Protein AF-A0A3C0SL26-F1 (afdb_monomer_lite)

pLDDT: mean 75.55, std 15.87, range [29.67, 94.69]

Sequence (122 aa):
MYFIFFSPRANIILSIDSNIKISVNRNRIIKITDPSGSTLGLENLTSLKGNELNSGLNLLFDSALKEELIPQCDEYSHGTIYIYITKDSKREPLNFDAFKAYAAKFNYDVIVNRNNNILNAD

Radius of gyration: 14.67 Å; chains: 1; bounding box: 34×46×45 Å

Structure (mmCIF, N/CA/C/O backbone):
data_AF-A0A3C0SL26-F1
#
_entry.id   AF-A0A3C0SL26-F1
#
loop_
_atom_site.group_PDB
_atom_site.id
_atom_site.type_symbol
_atom_site.label_atom_id
_atom_site.label_alt_id
_atom_site.label_comp_id
_atom_site.label_asym_id
_atom_site.label_entity_id
_atom_site.label_seq_id
_atom_site.pdbx_PDB_ins_code
_atom_site.Cartn_x
_atom_site.Cartn_y
_atom_site.Cartn_z
_atom_site.occupancy
_atom_site.B_iso_or_equiv
_atom_site.auth_seq_id
_atom_site.auth_comp_id
_atom_site.auth_asym_id
_atom_site.auth_atom_id
_atom_site.pdbx_PDB_model_num
ATOM 1 N N . MET A 1 1 ? -11.182 20.646 26.136 1.00 36.56 1 MET A N 1
ATOM 2 C CA . MET A 1 1 ? -10.478 20.331 24.875 1.00 36.56 1 MET A CA 1
ATOM 3 C C . MET A 1 1 ? -10.614 18.827 24.655 1.00 36.56 1 MET A C 1
ATOM 5 O O . MET A 1 1 ? -9.998 18.066 25.384 1.00 36.56 1 MET A O 1
ATOM 9 N N . TYR A 1 2 ? -11.536 18.387 23.793 1.00 29.67 2 TYR A N 1
ATOM 10 C CA . TYR A 1 2 ? -11.783 16.957 23.561 1.00 29.67 2 TYR A CA 1
ATOM 11 C C . TYR A 1 2 ? -10.773 16.430 22.536 1.00 29.67 2 TYR A C 1
ATOM 13 O O . TYR A 1 2 ? -10.798 16.840 21.377 1.00 29.67 2 TYR A O 1
ATOM 21 N N . PHE A 1 3 ? -9.882 15.532 22.958 1.00 33.69 3 PHE A N 1
ATOM 22 C CA . PHE A 1 3 ? -9.043 14.765 22.041 1.00 33.69 3 PHE A CA 1
ATOM 23 C C . PHE A 1 3 ? -9.936 13.760 21.305 1.00 33.69 3 PHE A C 1
ATOM 25 O O . PHE A 1 3 ? -10.365 12.758 21.874 1.00 33.69 3 PHE A O 1
ATOM 32 N N . ILE A 1 4 ? -10.257 14.040 20.040 1.00 40.16 4 ILE A N 1
ATOM 33 C CA . ILE A 1 4 ? -10.926 13.075 19.163 1.00 40.16 4 ILE A CA 1
ATOM 34 C C . ILE A 1 4 ? -9.884 12.010 18.806 1.00 40.16 4 ILE A C 1
ATOM 36 O O . ILE A 1 4 ? -9.072 12.185 17.899 1.00 40.16 4 ILE A O 1
ATOM 40 N N . PHE A 1 5 ? -9.876 10.909 19.556 1.00 38.84 5 PHE A N 1
ATOM 41 C CA . PHE A 1 5 ? -9.093 9.726 19.218 1.00 38.84 5 PHE A CA 1
ATOM 42 C C . PHE A 1 5 ? -9.667 9.108 17.937 1.00 38.84 5 PHE A C 1
ATOM 44 O O . PHE A 1 5 ? -10.679 8.410 17.961 1.00 38.84 5 PHE A O 1
ATOM 51 N N . PHE A 1 6 ? -9.031 9.360 16.793 1.00 51.06 6 PHE A N 1
ATOM 52 C CA . PHE A 1 6 ? -9.322 8.614 15.571 1.00 51.06 6 PHE A CA 1
ATOM 53 C C . PHE A 1 6 ? -8.735 7.206 15.708 1.00 51.06 6 PHE A C 1
ATOM 55 O O . PHE A 1 6 ? -7.552 6.985 15.456 1.00 51.06 6 PHE A O 1
ATOM 62 N N . SER A 1 7 ? -9.555 6.241 16.126 1.00 53.28 7 SER A N 1
ATOM 63 C CA . SER A 1 7 ? -9.164 4.832 16.106 1.00 53.28 7 SER A CA 1
ATOM 64 C C . SER A 1 7 ? -9.079 4.322 14.656 1.00 53.28 7 SER A C 1
ATOM 66 O O . SER A 1 7 ? -10.005 4.584 13.877 1.00 53.28 7 SER A O 1
ATOM 68 N N . PRO A 1 8 ? -8.030 3.569 14.278 1.00 50.94 8 PRO A N 1
ATOM 69 C CA . PRO A 1 8 ? -7.969 2.912 12.975 1.00 50.94 8 PRO A CA 1
ATOM 70 C C . PRO A 1 8 ? -9.159 1.991 12.737 1.00 50.94 8 PRO A C 1
ATOM 72 O O . PRO A 1 8 ? -9.531 1.223 13.622 1.00 50.94 8 PRO A O 1
ATOM 75 N N . ARG A 1 9 ? -9.725 2.044 11.526 1.00 63.09 9 ARG A N 1
ATOM 76 C CA . ARG A 1 9 ? -10.786 1.122 11.083 1.00 63.09 9 ARG A CA 1
ATOM 77 C C . ARG A 1 9 ? -10.256 -0.089 10.325 1.00 63.09 9 ARG A C 1
ATOM 79 O O . ARG A 1 9 ? -10.978 -1.075 10.224 1.00 63.09 9 ARG A O 1
ATOM 86 N N . ALA A 1 10 ? -9.046 0.025 9.784 1.00 59.81 10 ALA A N 1
ATOM 87 C CA . ALA A 1 10 ? -8.279 -1.044 9.164 1.00 59.81 10 ALA A CA 1
ATOM 88 C C . ALA A 1 10 ? -6.780 -0.749 9.320 1.00 59.81 10 ALA A C 1
ATOM 90 O O . ALA A 1 10 ? -6.381 0.411 9.442 1.00 59.81 10 ALA A O 1
ATOM 91 N N . ASN A 1 11 ? -5.950 -1.788 9.314 1.00 66.38 11 ASN A N 1
ATOM 92 C CA . ASN A 1 11 ? -4.503 -1.660 9.169 1.00 66.38 11 ASN A CA 1
ATOM 93 C C . ASN A 1 11 ? -4.064 -2.450 7.942 1.00 66.38 11 ASN A C 1
ATOM 95 O O . ASN A 1 11 ? -4.390 -3.624 7.806 1.00 66.38 11 ASN A O 1
ATOM 99 N N . ILE A 1 12 ? -3.312 -1.808 7.072 1.00 64.06 12 ILE A N 1
ATOM 100 C CA . ILE A 1 12 ? -2.754 -2.379 5.859 1.00 64.06 12 ILE A CA 1
ATOM 101 C C . ILE A 1 12 ? -1.283 -2.639 6.129 1.00 64.06 12 ILE A C 1
ATOM 103 O O . ILE A 1 12 ? -0.596 -1.727 6.564 1.00 64.06 12 ILE A O 1
ATOM 107 N N . ILE A 1 13 ? -0.798 -3.848 5.891 1.00 64.44 13 ILE A N 1
ATOM 108 C CA . ILE A 1 13 ? 0.635 -4.118 5.825 1.00 64.44 13 ILE A CA 1
ATOM 109 C C . ILE A 1 13 ? 0.998 -4.110 4.348 1.00 64.44 13 ILE A C 1
ATOM 111 O O . ILE A 1 13 ? 0.493 -4.922 3.577 1.00 64.44 13 ILE A O 1
ATOM 115 N N . LEU A 1 14 ? 1.810 -3.142 3.960 1.00 57.28 14 LEU A N 1
ATOM 116 C CA . LEU A 1 14 ? 2.315 -2.976 2.614 1.00 57.28 14 LEU A CA 1
ATOM 117 C C . LEU A 1 14 ? 3.753 -3.483 2.588 1.00 57.28 14 LEU A C 1
ATOM 119 O O . LEU A 1 14 ? 4.558 -3.070 3.419 1.00 57.28 14 LEU A O 1
ATOM 123 N N . SER A 1 15 ? 4.049 -4.377 1.650 1.00 57.81 15 SER A N 1
ATOM 124 C CA . SER A 1 15 ? 5.401 -4.867 1.401 1.00 57.81 15 SER A CA 1
ATOM 125 C C . SER A 1 15 ? 5.906 -4.259 0.095 1.00 57.81 15 SER A C 1
ATOM 127 O O . SER A 1 15 ? 5.495 -4.674 -0.989 1.00 57.81 15 SER A O 1
ATOM 129 N N . ILE A 1 16 ? 6.726 -3.216 0.228 1.00 56.31 16 ILE A N 1
ATOM 130 C CA . ILE A 1 16 ? 7.479 -2.545 -0.841 1.00 56.31 16 ILE A CA 1
ATOM 131 C C . ILE A 1 16 ? 8.873 -2.339 -0.245 1.00 56.31 16 ILE A C 1
ATOM 133 O O . ILE A 1 16 ? 9.054 -1.399 0.522 1.00 56.31 16 ILE A O 1
ATOM 137 N N . ASP A 1 17 ? 9.781 -3.295 -0.466 1.00 45.94 17 ASP A N 1
ATOM 138 C CA . ASP A 1 17 ? 11.150 -3.386 0.101 1.00 45.94 17 ASP A CA 1
ATOM 139 C C . ASP A 1 17 ? 11.267 -3.427 1.649 1.00 45.94 17 ASP A C 1
ATOM 141 O O . ASP A 1 17 ? 12.245 -3.884 2.230 1.00 45.94 17 ASP A O 1
ATOM 145 N N . SER A 1 18 ? 10.213 -3.050 2.368 1.00 55.56 18 SER A N 1
ATOM 146 C CA . SER A 1 18 ? 10.047 -3.215 3.806 1.00 55.56 18 SER A CA 1
ATOM 147 C C . SER A 1 18 ? 8.567 -3.350 4.143 1.00 55.56 18 SER A C 1
ATOM 149 O O . SER A 1 18 ? 7.691 -2.805 3.467 1.00 55.56 18 SER A O 1
ATOM 151 N N . ASN A 1 19 ? 8.267 -4.098 5.203 1.00 70.31 19 ASN A N 1
ATOM 152 C CA . ASN A 1 19 ? 6.896 -4.243 5.676 1.00 70.31 19 ASN A CA 1
ATOM 153 C C . ASN A 1 19 ? 6.518 -2.987 6.463 1.00 70.31 19 ASN A C 1
ATOM 155 O O . ASN A 1 19 ? 6.916 -2.844 7.612 1.00 70.31 19 ASN A O 1
ATOM 159 N N . ILE A 1 20 ? 5.736 -2.086 5.877 1.00 78.00 20 ILE A N 1
ATOM 160 C CA . ILE A 1 20 ? 5.166 -0.944 6.597 1.00 78.00 20 ILE A CA 1
ATOM 161 C C . ILE A 1 20 ? 3.697 -1.199 6.903 1.00 78.00 20 ILE A C 1
ATOM 163 O O . ILE A 1 20 ? 2.978 -1.842 6.145 1.00 78.00 20 ILE A O 1
ATOM 167 N N . LYS A 1 21 ? 3.223 -0.678 8.025 1.00 82.44 21 LYS A N 1
ATOM 168 C CA . LYS A 1 21 ? 1.844 -0.796 8.480 1.00 82.44 21 LYS A CA 1
ATOM 169 C C . LYS A 1 21 ? 1.152 0.559 8.426 1.00 82.44 21 LYS A C 1
ATOM 171 O O . LYS A 1 21 ? 1.477 1.478 9.168 1.00 82.44 21 LYS A O 1
ATOM 176 N N . ILE A 1 22 ? 0.139 0.665 7.581 1.00 83.62 22 ILE A N 1
ATOM 177 C CA . ILE A 1 22 ? -0.657 1.864 7.345 1.00 83.62 22 ILE A CA 1
ATOM 178 C C . ILE A 1 22 ? -2.042 1.676 7.964 1.00 83.62 22 ILE A C 1
ATOM 180 O O . ILE A 1 22 ? -2.856 0.866 7.530 1.00 83.62 22 ILE A O 1
ATOM 184 N N . SER A 1 23 ? -2.344 2.452 8.992 1.00 83.25 23 SER A N 1
ATOM 185 C CA . SER A 1 23 ? -3.670 2.547 9.591 1.00 83.25 23 SER A CA 1
ATOM 186 C C . SER A 1 23 ? -4.570 3.467 8.767 1.00 83.25 23 SER A C 1
ATOM 188 O O . SER A 1 23 ? -4.236 4.634 8.544 1.00 83.25 23 SER A O 1
ATOM 190 N N . VAL A 1 24 ? -5.752 2.978 8.395 1.00 82.81 24 VAL A N 1
ATOM 191 C CA . VAL A 1 24 ? -6.717 3.693 7.550 1.00 82.81 24 VAL A CA 1
ATOM 192 C C . VAL A 1 24 ? -8.055 3.875 8.263 1.00 82.81 24 VAL A C 1
ATOM 194 O O . VAL A 1 24 ? -8.533 3.003 8.996 1.00 82.81 24 VAL A O 1
ATOM 197 N N . ASN A 1 25 ? -8.684 5.026 8.034 1.00 80.06 25 ASN A N 1
ATOM 198 C CA . ASN A 1 25 ? -10.051 5.327 8.442 1.00 80.06 25 ASN A CA 1
ATOM 199 C C . ASN A 1 25 ? -10.748 6.125 7.331 1.00 80.06 25 ASN A C 1
ATOM 201 O O . ASN A 1 25 ? -10.228 7.159 6.924 1.00 80.06 25 ASN A O 1
ATOM 205 N N . ARG A 1 26 ? -11.909 5.654 6.846 1.00 80.12 26 ARG A N 1
ATOM 206 C CA . ARG A 1 26 ? -12.670 6.284 5.742 1.00 80.12 26 ARG A CA 1
ATOM 207 C C . ARG A 1 26 ? -11.794 6.569 4.510 1.00 80.12 26 ARG A C 1
ATOM 209 O O . ARG A 1 26 ? -11.706 7.707 4.066 1.00 80.12 26 ARG A O 1
ATOM 216 N N . ASN A 1 27 ? -11.058 5.557 4.038 1.00 80.12 27 ASN A N 1
ATOM 217 C CA . ASN A 1 27 ? -10.100 5.673 2.926 1.00 80.12 27 ASN A CA 1
ATOM 218 C C . ASN A 1 27 ? -9.034 6.774 3.087 1.00 80.12 27 ASN A C 1
ATOM 220 O O . ASN A 1 27 ? -8.448 7.205 2.102 1.00 80.12 27 ASN A O 1
ATOM 224 N N . ARG A 1 28 ? -8.738 7.210 4.316 1.00 84.88 28 ARG A N 1
ATOM 225 C CA . ARG A 1 28 ? -7.640 8.137 4.615 1.00 84.88 28 ARG A CA 1
ATOM 226 C C . ARG A 1 28 ? -6.614 7.515 5.538 1.00 84.88 28 ARG A C 1
ATOM 228 O O . ARG A 1 28 ? -6.965 6.805 6.484 1.00 84.88 28 ARG A O 1
ATOM 235 N N . ILE A 1 29 ? -5.352 7.825 5.281 1.00 85.94 29 ILE A N 1
ATOM 236 C CA . ILE A 1 29 ? -4.228 7.393 6.104 1.00 85.94 29 ILE A CA 1
ATOM 237 C C . ILE A 1 29 ? -4.234 8.204 7.397 1.00 85.94 29 ILE A C 1
ATOM 239 O O . ILE A 1 29 ? -4.161 9.431 7.375 1.00 85.94 29 ILE A O 1
ATOM 243 N N . ILE A 1 30 ? -4.310 7.526 8.541 1.00 86.12 30 ILE A N 1
ATOM 244 C CA . ILE A 1 30 ? -4.313 8.189 9.854 1.00 86.12 30 ILE A CA 1
ATOM 245 C C . ILE A 1 30 ? -3.043 7.930 10.662 1.00 86.12 30 ILE A C 1
ATOM 247 O O . ILE A 1 30 ? -2.736 8.702 11.574 1.00 86.12 30 ILE A O 1
ATOM 251 N N . LYS A 1 31 ? -2.313 6.855 10.354 1.00 84.12 31 LYS A N 1
ATOM 252 C CA . LYS A 1 31 ? -1.061 6.493 11.021 1.00 84.12 31 LYS A CA 1
ATOM 253 C C . LYS A 1 31 ? -0.248 5.560 10.125 1.00 84.12 31 LYS A C 1
ATOM 255 O O . LYS A 1 31 ? -0.828 4.737 9.424 1.00 84.12 31 LYS A O 1
ATOM 260 N N . ILE A 1 32 ? 1.072 5.684 10.184 1.00 82.25 32 ILE A N 1
ATOM 261 C CA . ILE A 1 32 ? 2.028 4.773 9.556 1.00 82.25 32 ILE A CA 1
ATOM 262 C C . ILE A 1 32 ? 2.985 4.313 10.654 1.00 82.25 32 ILE A C 1
ATOM 264 O O . ILE A 1 32 ? 3.406 5.123 11.479 1.00 82.25 32 ILE A O 1
ATOM 268 N N . THR A 1 33 ? 3.247 3.016 10.715 1.00 81.38 33 THR A N 1
ATOM 269 C CA . THR A 1 33 ? 4.196 2.378 11.630 1.00 81.38 33 THR A CA 1
ATOM 270 C C . THR A 1 33 ? 4.939 1.274 10.897 1.00 81.38 33 THR A C 1
ATOM 272 O O . THR A 1 33 ? 4.555 0.889 9.798 1.00 81.38 33 THR A O 1
ATOM 275 N N . ASP A 1 34 ? 5.952 0.700 11.522 1.00 79.31 34 ASP A N 1
ATOM 276 C CA . ASP A 1 34 ? 6.460 -0.616 11.147 1.00 79.31 34 ASP A CA 1
ATOM 277 C C . ASP A 1 34 ? 5.428 -1.716 11.546 1.00 79.31 34 ASP A C 1
ATOM 279 O O . ASP A 1 34 ? 4.354 -1.413 12.104 1.00 79.31 34 ASP A O 1
ATOM 283 N N . PRO A 1 35 ? 5.703 -3.011 11.305 1.00 72.38 35 PRO A N 1
ATOM 284 C CA . PRO A 1 35 ? 4.802 -4.095 11.690 1.00 72.38 35 PRO A CA 1
ATOM 285 C C . PRO A 1 35 ? 4.679 -4.242 13.214 1.00 72.38 35 PRO A C 1
ATOM 287 O O . PRO A 1 35 ? 3.624 -4.671 13.694 1.00 72.38 35 PRO A O 1
ATOM 290 N N . SER A 1 36 ? 5.719 -3.851 13.965 1.00 75.38 36 SER A N 1
ATOM 291 C CA . SER A 1 36 ? 5.771 -3.895 15.434 1.00 75.38 36 SER A CA 1
ATOM 292 C C . SER A 1 36 ? 4.924 -2.797 16.100 1.00 75.38 36 SER A C 1
ATOM 294 O O . SER A 1 36 ? 4.499 -2.941 17.245 1.00 75.38 36 SER A O 1
ATOM 296 N N . GLY A 1 37 ? 4.580 -1.739 15.359 1.00 72.88 37 GLY A N 1
ATOM 297 C CA . GLY A 1 37 ? 3.827 -0.579 15.830 1.00 72.88 37 GLY A CA 1
ATOM 298 C C . GLY A 1 37 ? 4.684 0.649 16.166 1.00 72.88 37 GLY A C 1
ATOM 299 O O . GLY A 1 37 ? 4.123 1.640 16.646 1.00 72.88 37 GLY A O 1
ATOM 300 N N . SER A 1 38 ? 5.990 0.604 15.899 1.00 74.31 38 SER A N 1
ATOM 301 C CA . SER A 1 38 ? 6.945 1.701 16.062 1.00 74.31 38 SER A CA 1
ATOM 302 C C . SER A 1 38 ? 6.888 2.699 14.901 1.00 74.31 38 SER A C 1
ATOM 304 O O . SER A 1 38 ? 6.510 2.364 13.781 1.00 74.31 38 SER A O 1
ATOM 306 N N . THR A 1 39 ? 7.263 3.948 15.170 1.00 71.81 39 THR A N 1
ATOM 307 C CA . THR A 1 39 ? 7.407 5.015 14.161 1.00 71.81 39 THR A CA 1
ATOM 308 C C . THR A 1 39 ? 8.864 5.404 13.907 1.00 71.81 39 THR A C 1
ATOM 310 O O . THR A 1 39 ? 9.104 6.284 13.087 1.00 71.81 39 THR A O 1
ATOM 313 N N . LEU A 1 40 ? 9.811 4.794 14.629 1.00 67.75 40 LEU A N 1
ATOM 314 C CA . LEU A 1 40 ? 11.247 5.057 14.495 1.00 67.75 40 LEU A CA 1
ATOM 315 C C . LEU A 1 40 ? 11.715 4.736 13.069 1.00 67.75 40 LEU A C 1
ATOM 317 O O . LEU A 1 40 ? 11.484 3.625 12.595 1.00 67.75 40 LEU A O 1
ATOM 321 N N . GLY A 1 41 ? 12.361 5.696 12.406 1.00 64.69 41 GLY A N 1
ATOM 322 C CA . GLY A 1 41 ? 12.859 5.553 11.032 1.00 64.69 41 GLY A CA 1
ATOM 323 C C . GLY A 1 41 ? 11.801 5.768 9.944 1.00 64.69 41 GLY A C 1
ATOM 324 O O . GLY A 1 41 ? 12.091 5.590 8.765 1.00 64.69 41 GLY A O 1
ATOM 325 N N . LEU A 1 42 ? 10.571 6.140 10.318 1.00 69.94 42 LEU A N 1
ATOM 326 C CA . LEU A 1 42 ? 9.469 6.436 9.393 1.00 69.94 42 LEU A CA 1
ATOM 327 C C . LEU A 1 42 ? 9.044 7.909 9.470 1.00 69.94 42 LEU A C 1
ATOM 329 O O . LEU A 1 42 ? 7.945 8.272 9.043 1.00 69.94 42 LEU A O 1
ATOM 333 N N . GLU A 1 43 ? 9.894 8.776 10.023 1.00 72.31 43 GLU A N 1
ATOM 334 C CA . GLU A 1 43 ? 9.606 10.197 10.224 1.00 72.31 43 GLU A CA 1
ATOM 335 C C . GLU A 1 43 ? 9.321 10.900 8.888 1.00 72.31 43 GLU A C 1
ATOM 337 O O . GLU A 1 43 ? 8.409 11.726 8.803 1.00 72.31 43 GLU A O 1
ATOM 342 N N . ASN A 1 44 ? 10.008 10.487 7.821 1.00 69.44 44 ASN A N 1
ATOM 343 C CA . ASN A 1 44 ? 9.820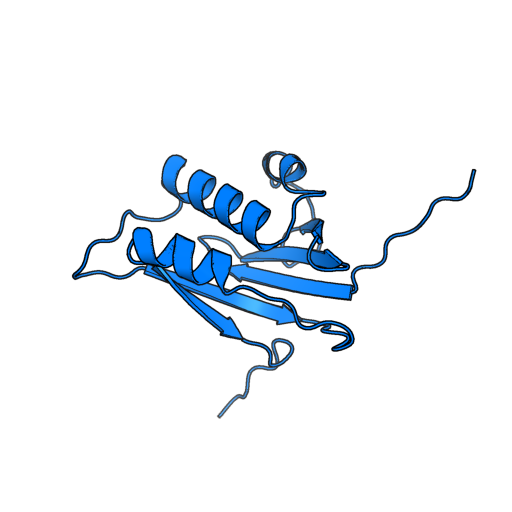 10.998 6.460 1.00 69.44 44 ASN A CA 1
ATOM 344 C C . ASN A 1 44 ? 8.429 10.671 5.884 1.00 69.44 44 ASN A C 1
ATOM 346 O O . ASN A 1 44 ? 7.928 11.386 5.016 1.00 69.44 44 ASN A O 1
ATOM 350 N N . LEU A 1 45 ? 7.761 9.638 6.410 1.00 73.88 45 LEU A N 1
ATOM 351 C CA . LEU A 1 45 ? 6.435 9.195 5.970 1.00 73.88 45 LEU A CA 1
ATOM 352 C C . LEU A 1 45 ? 5.291 9.909 6.702 1.00 73.88 45 LEU A C 1
ATOM 354 O O . LEU A 1 45 ? 4.118 9.685 6.402 1.00 73.88 45 LEU A O 1
ATOM 358 N N . THR A 1 46 ? 5.595 10.794 7.657 1.00 70.75 46 THR A N 1
ATOM 359 C CA . THR A 1 46 ? 4.570 11.571 8.376 1.00 70.75 46 THR A CA 1
ATOM 360 C C . THR A 1 46 ? 3.744 12.466 7.449 1.00 70.75 46 THR A C 1
ATOM 362 O O . THR A 1 46 ? 2.561 12.683 7.719 1.00 70.75 46 THR A O 1
ATOM 365 N N . SER A 1 47 ? 4.323 12.908 6.329 1.00 77.06 47 SER A N 1
ATOM 366 C CA . SER A 1 47 ? 3.668 13.688 5.267 1.00 77.06 47 SER A CA 1
ATOM 367 C C . SER A 1 47 ? 2.521 12.941 4.570 1.00 77.06 47 SER A C 1
ATOM 369 O O . SER A 1 47 ? 1.630 13.567 3.999 1.00 77.06 47 SER A O 1
ATOM 371 N N . LEU A 1 48 ? 2.495 11.607 4.654 1.00 81.50 48 LEU A N 1
ATOM 372 C CA . LEU A 1 48 ? 1.439 10.773 4.079 1.00 81.50 48 LEU A CA 1
ATOM 373 C C . LEU A 1 48 ? 0.169 10.749 4.942 1.00 81.50 48 LEU A C 1
ATOM 375 O O . LEU A 1 48 ? -0.898 10.338 4.480 1.00 81.50 48 LEU A O 1
ATOM 379 N N . LYS A 1 49 ? 0.256 11.181 6.206 1.00 82.94 49 LYS A N 1
ATOM 380 C CA . LYS A 1 49 ? -0.890 1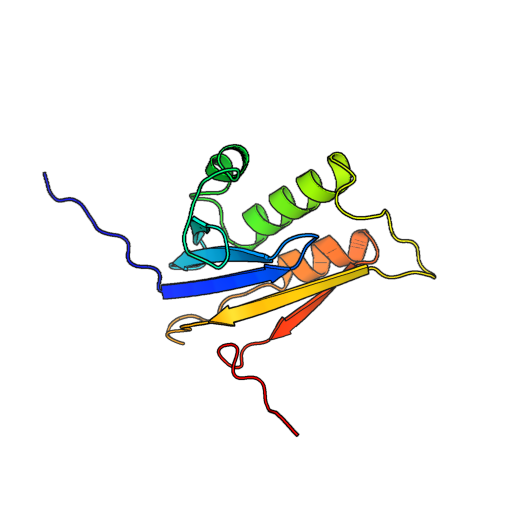1.235 7.115 1.00 82.94 49 LYS A CA 1
ATOM 381 C C . LYS A 1 49 ? -1.879 12.309 6.661 1.00 82.94 49 LYS A C 1
ATOM 383 O O . LYS A 1 49 ? -1.523 13.463 6.466 1.00 82.94 49 LYS A O 1
ATOM 388 N N . GLY A 1 50 ? -3.153 11.940 6.583 1.00 82.12 50 GLY A N 1
ATOM 389 C CA . GLY A 1 50 ? -4.242 12.811 6.137 1.00 82.12 50 GLY A CA 1
ATOM 390 C C . GLY A 1 50 ? -4.579 12.666 4.654 1.00 82.12 50 GLY A C 1
ATOM 391 O O . GLY A 1 50 ? -5.701 13.005 4.274 1.00 82.12 50 GLY A O 1
ATOM 392 N N . ASN A 1 51 ? -3.677 12.090 3.852 1.00 87.50 51 ASN A N 1
ATOM 393 C CA . ASN A 1 51 ? -3.938 11.800 2.446 1.00 87.50 51 ASN A CA 1
ATOM 394 C C . ASN A 1 51 ? -4.982 10.691 2.285 1.00 87.50 51 ASN A C 1
ATOM 396 O O . ASN A 1 51 ? -5.144 9.807 3.137 1.00 87.50 51 ASN A O 1
ATOM 400 N N . GLU A 1 52 ? -5.684 10.731 1.154 1.00 91.06 52 GLU A N 1
ATOM 401 C CA . GLU A 1 52 ? -6.485 9.601 0.693 1.00 91.06 52 GLU A CA 1
ATOM 402 C C . GLU A 1 52 ? -5.587 8.399 0.403 1.00 91.06 52 GLU A C 1
ATOM 404 O O . GLU A 1 52 ? -4.451 8.556 -0.035 1.00 91.06 52 GLU A O 1
ATOM 409 N N . LEU A 1 53 ? -6.105 7.196 0.639 1.00 89.25 53 LEU A N 1
ATOM 410 C CA . LEU A 1 53 ? -5.349 5.951 0.607 1.00 89.25 53 LEU A CA 1
ATOM 411 C C . LEU A 1 53 ? -4.584 5.772 -0.706 1.00 89.25 53 LEU A C 1
ATOM 413 O O . LEU A 1 53 ? -3.376 5.586 -0.673 1.00 89.25 53 LEU A O 1
ATOM 417 N N . ASN A 1 54 ? -5.264 5.878 -1.850 1.00 91.56 54 ASN A N 1
ATOM 418 C CA . ASN A 1 54 ? -4.615 5.712 -3.153 1.00 91.56 54 ASN A CA 1
ATOM 419 C C . ASN A 1 54 ? -3.552 6.789 -3.408 1.00 91.56 54 ASN A C 1
ATOM 421 O O . ASN A 1 54 ? -2.460 6.465 -3.853 1.00 91.56 54 ASN A O 1
ATOM 425 N N . SER A 1 55 ? -3.834 8.050 -3.065 1.00 90.31 55 SER A N 1
ATOM 426 C CA . SER A 1 55 ? -2.869 9.147 -3.225 1.00 90.31 55 SER A CA 1
ATOM 427 C C . SER A 1 55 ? -1.628 8.947 -2.348 1.00 90.31 55 SER A C 1
ATOM 429 O O . SER A 1 55 ? -0.500 9.064 -2.818 1.00 90.31 55 SER A O 1
ATOM 431 N N . GLY A 1 56 ? -1.820 8.558 -1.086 1.00 89.25 56 GLY A N 1
ATOM 432 C CA . GLY A 1 56 ? -0.716 8.262 -0.180 1.00 89.25 56 GLY A CA 1
ATOM 433 C C . GLY A 1 56 ? 0.109 7.046 -0.610 1.00 89.25 56 GLY A C 1
ATOM 434 O O . GLY A 1 56 ? 1.326 7.068 -0.457 1.00 89.25 56 GLY A O 1
ATOM 435 N N . LEU A 1 57 ? -0.524 6.014 -1.179 1.00 90.75 57 LEU A N 1
ATOM 436 C CA . LEU A 1 57 ? 0.182 4.858 -1.737 1.00 90.75 57 LEU A CA 1
ATOM 437 C C . LEU A 1 57 ? 0.974 5.219 -3.000 1.00 90.75 57 LEU A C 1
ATOM 439 O O . LEU A 1 57 ? 2.110 4.773 -3.123 1.00 90.75 57 LEU A O 1
ATOM 443 N N . ASN A 1 58 ? 0.429 6.061 -3.888 1.00 92.19 58 ASN A N 1
ATOM 444 C CA . ASN A 1 58 ? 1.166 6.578 -5.047 1.00 92.19 58 ASN A CA 1
ATOM 445 C C . ASN A 1 58 ? 2.423 7.340 -4.598 1.00 92.19 58 ASN A C 1
ATOM 447 O O . ASN A 1 58 ? 3.512 7.040 -5.066 1.00 92.19 58 ASN A O 1
ATOM 451 N N . LEU A 1 59 ? 2.287 8.269 -3.641 1.00 89.88 59 LEU A N 1
ATOM 452 C CA . LEU A 1 59 ? 3.417 9.049 -3.119 1.00 89.88 59 LEU A CA 1
ATOM 453 C C . LEU A 1 59 ? 4.493 8.166 -2.482 1.00 89.88 59 LEU A C 1
ATOM 455 O O . LEU A 1 59 ? 5.683 8.407 -2.667 1.00 89.88 59 LEU A O 1
ATOM 459 N N . LEU A 1 60 ? 4.078 7.150 -1.724 1.00 87.69 60 LEU A N 1
ATOM 460 C CA . LEU A 1 60 ? 5.007 6.201 -1.126 1.00 87.69 60 LEU A CA 1
ATOM 461 C C . LEU A 1 60 ? 5.754 5.403 -2.205 1.00 87.69 60 LEU A C 1
ATOM 463 O O . LEU A 1 60 ? 6.968 5.247 -2.117 1.00 87.69 60 LEU A O 1
ATOM 467 N N . PHE A 1 61 ? 5.037 4.929 -3.222 1.00 88.94 61 PHE A N 1
ATOM 468 C CA . PHE A 1 61 ? 5.620 4.203 -4.344 1.00 88.94 61 PHE A CA 1
ATOM 469 C C . PHE A 1 61 ? 6.614 5.069 -5.134 1.00 88.94 61 PHE A C 1
ATOM 471 O O . PHE A 1 61 ? 7.728 4.626 -5.396 1.00 88.94 61 PHE A O 1
ATOM 478 N N . ASP A 1 62 ? 6.262 6.323 -5.427 1.00 89.56 62 ASP A N 1
ATOM 479 C CA . ASP A 1 62 ? 7.152 7.274 -6.102 1.00 89.56 62 ASP A CA 1
ATOM 480 C C . ASP A 1 62 ? 8.420 7.546 -5.283 1.00 89.56 62 ASP A C 1
ATOM 482 O O . ASP A 1 62 ? 9.514 7.620 -5.840 1.00 89.56 62 ASP A O 1
ATOM 486 N N . SER A 1 63 ? 8.287 7.679 -3.956 1.00 85.31 63 SER A N 1
ATOM 487 C CA . SER A 1 63 ? 9.439 7.852 -3.063 1.00 85.31 63 SER A CA 1
ATOM 488 C C . SER A 1 63 ? 10.343 6.622 -3.090 1.00 85.31 63 SER A C 1
ATOM 490 O O . SER A 1 63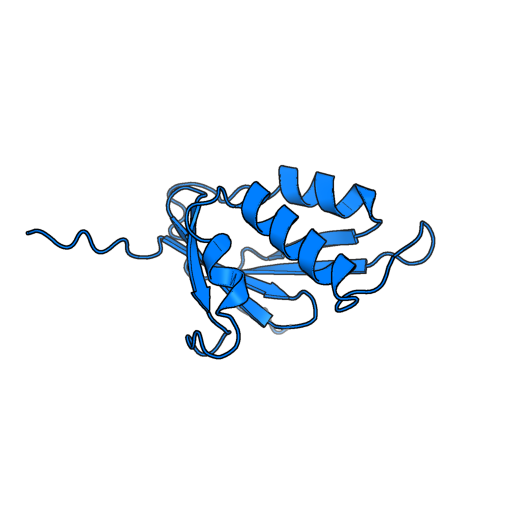 ? 11.552 6.774 -3.218 1.00 85.31 63 SER A O 1
ATOM 492 N N . ALA A 1 64 ? 9.767 5.416 -3.040 1.00 84.25 64 ALA A N 1
ATOM 493 C CA . ALA A 1 64 ? 10.521 4.166 -3.086 1.00 84.25 64 ALA A CA 1
ATOM 494 C C . ALA A 1 64 ? 11.261 3.977 -4.420 1.00 84.25 64 ALA A C 1
ATOM 496 O O . ALA A 1 64 ? 12.415 3.559 -4.417 1.00 84.25 64 ALA A O 1
ATOM 497 N N . LEU A 1 65 ? 10.638 4.332 -5.551 1.00 84.75 65 LEU A N 1
ATOM 498 C CA . LEU A 1 65 ? 11.310 4.338 -6.855 1.00 84.75 65 LEU A CA 1
ATOM 499 C C . LEU A 1 65 ? 12.442 5.367 -6.909 1.00 84.75 65 LEU A C 1
ATOM 501 O O . LEU A 1 65 ? 13.523 5.074 -7.408 1.00 84.75 65 LEU A O 1
ATOM 505 N N . LYS A 1 66 ? 12.194 6.587 -6.418 1.00 86.44 66 LYS A N 1
ATOM 506 C CA . LYS A 1 66 ? 13.163 7.689 -6.462 1.00 86.44 66 LYS A CA 1
ATOM 507 C C . LYS A 1 66 ? 14.381 7.437 -5.575 1.00 86.44 66 LYS A C 1
ATOM 509 O O . LYS A 1 66 ? 15.476 7.865 -5.919 1.00 86.44 66 LYS A O 1
ATOM 514 N N . GLU A 1 67 ? 14.175 6.800 -4.430 1.00 81.88 67 GLU A N 1
ATOM 515 C CA . GLU A 1 67 ? 15.235 6.408 -3.497 1.00 81.88 67 GLU A CA 1
ATOM 516 C C . GLU A 1 67 ? 15.897 5.076 -3.884 1.00 81.88 67 GLU A C 1
ATOM 518 O O . GLU A 1 67 ? 16.755 4.599 -3.150 1.00 81.88 67 GLU A O 1
ATOM 523 N N . GLU A 1 68 ? 15.513 4.488 -5.025 1.00 80.75 68 GLU A N 1
ATOM 524 C CA . GLU A 1 68 ? 16.028 3.208 -5.534 1.00 80.75 68 GLU A CA 1
ATOM 525 C C . GLU A 1 68 ? 15.837 2.036 -4.550 1.00 80.75 68 GLU A C 1
ATOM 527 O O . GLU A 1 68 ? 16.534 1.026 -4.624 1.00 80.75 68 GLU A O 1
ATOM 532 N N . LEU A 1 69 ? 14.856 2.145 -3.645 1.00 79.00 69 LEU A N 1
ATOM 533 C CA . LEU A 1 69 ? 14.462 1.076 -2.719 1.00 79.00 69 LEU A CA 1
ATOM 534 C C . LEU A 1 69 ? 13.739 -0.057 -3.449 1.00 79.00 69 LEU A C 1
ATOM 536 O O . LEU A 1 69 ? 13.760 -1.204 -3.021 1.00 79.00 69 LEU A O 1
ATOM 540 N N . ILE A 1 70 ? 13.092 0.259 -4.572 1.00 81.94 70 ILE A N 1
ATOM 541 C CA . ILE A 1 70 ? 12.540 -0.741 -5.482 1.00 81.94 70 ILE A CA 1
ATOM 542 C C . ILE A 1 70 ? 13.094 -0.549 -6.893 1.00 81.94 70 ILE A C 1
ATOM 544 O O . ILE A 1 70 ? 13.325 0.589 -7.313 1.00 81.94 70 ILE A O 1
ATOM 548 N N . PRO A 1 71 ? 13.308 -1.642 -7.646 1.00 81.44 71 PRO A N 1
ATOM 549 C CA . PRO A 1 71 ? 13.884 -1.558 -8.979 1.00 81.44 71 PRO A CA 1
ATOM 550 C C . PRO A 1 71 ? 12.915 -0.915 -9.977 1.00 81.44 71 PRO A C 1
ATOM 552 O O . PRO A 1 71 ? 11.693 -0.994 -9.843 1.00 81.44 7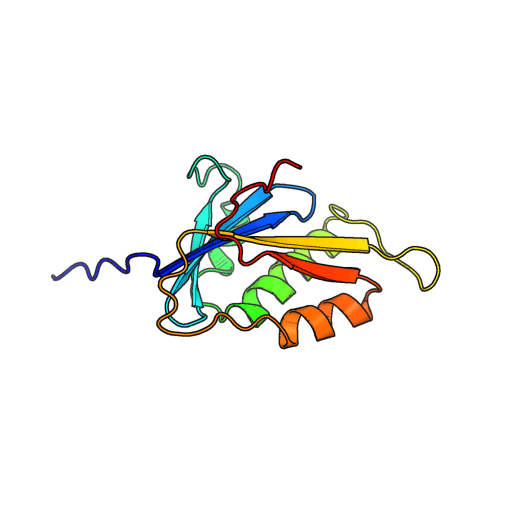1 PRO A O 1
ATOM 555 N N . GLN A 1 72 ? 13.457 -0.327 -11.039 1.00 86.06 72 GLN A N 1
ATOM 556 C CA . GLN A 1 72 ? 12.651 -0.033 -12.220 1.00 86.06 72 GLN A CA 1
ATOM 557 C C . GLN A 1 72 ? 12.336 -1.342 -12.951 1.00 86.06 72 GLN A C 1
ATOM 559 O O . GLN A 1 72 ? 13.223 -2.168 -13.161 1.00 86.06 72 GLN A O 1
ATOM 564 N N . CYS A 1 73 ? 11.071 -1.523 -13.319 1.00 87.12 73 CYS A N 1
ATOM 565 C CA . CYS A 1 73 ? 10.573 -2.717 -13.994 1.00 87.12 73 CYS A CA 1
ATOM 566 C C . CYS A 1 73 ? 10.248 -2.414 -15.459 1.00 87.12 73 CYS A C 1
ATOM 568 O O . CYS A 1 73 ? 9.834 -1.305 -15.806 1.00 87.12 73 CYS A O 1
ATOM 570 N N . ASP A 1 74 ? 10.394 -3.418 -16.316 1.00 85.06 74 ASP A N 1
ATOM 571 C CA . ASP A 1 74 ? 10.063 -3.349 -17.739 1.00 85.06 74 ASP A CA 1
ATOM 572 C C . ASP A 1 74 ? 8.953 -4.352 -18.100 1.00 85.06 74 ASP A C 1
ATOM 574 O O . ASP A 1 74 ? 8.435 -5.066 -17.240 1.00 85.06 74 ASP A O 1
ATOM 578 N N . GLU A 1 75 ? 8.574 -4.392 -19.379 1.00 79.31 75 GLU A N 1
ATOM 579 C CA . GLU A 1 75 ? 7.517 -5.274 -19.901 1.00 79.31 75 GLU A CA 1
ATOM 580 C C . GLU A 1 75 ? 7.854 -6.777 -19.786 1.00 79.31 75 GLU A C 1
ATOM 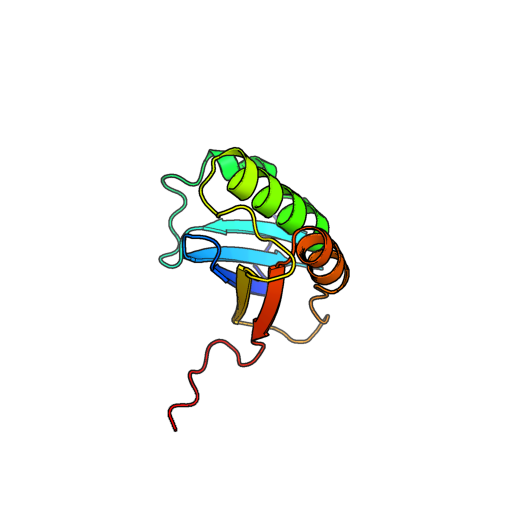582 O O . GLU A 1 75 ? 6.982 -7.621 -19.986 1.00 79.31 75 GLU A O 1
ATOM 587 N N . TYR A 1 76 ? 9.105 -7.132 -19.474 1.00 80.62 76 TYR A N 1
ATOM 588 C CA . TYR A 1 76 ? 9.576 -8.514 -19.343 1.00 80.62 76 TYR A CA 1
ATOM 589 C C . TYR A 1 76 ? 9.828 -8.919 -17.885 1.00 80.62 76 TYR A C 1
ATOM 591 O O . TYR A 1 76 ? 9.856 -10.112 -17.577 1.00 80.62 76 TYR A O 1
ATOM 599 N N . SER A 1 77 ? 9.998 -7.949 -16.986 1.00 81.81 77 SER A N 1
ATOM 600 C CA . SER A 1 77 ? 10.296 -8.155 -15.572 1.00 81.81 77 SER A CA 1
ATOM 601 C C . SER A 1 77 ? 9.397 -7.292 -14.693 1.00 81.81 77 SER A C 1
ATOM 603 O O . SER A 1 77 ? 9.790 -6.216 -14.233 1.00 81.81 77 SER A O 1
ATOM 605 N N . HIS A 1 78 ? 8.200 -7.804 -14.413 1.00 85.69 78 HIS A N 1
ATOM 606 C CA . HIS A 1 78 ? 7.233 -7.138 -13.550 1.00 85.69 78 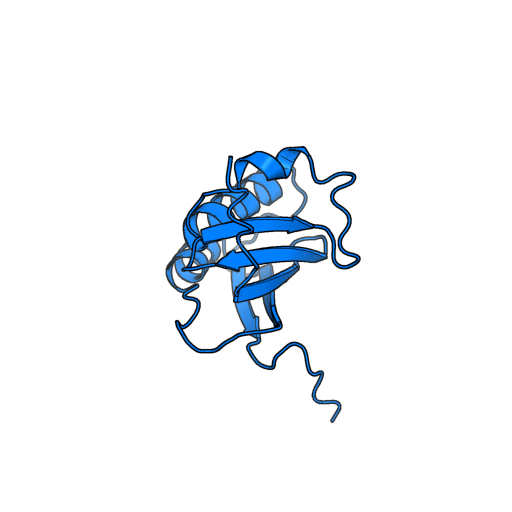HIS A CA 1
ATOM 607 C C . HIS A 1 78 ? 7.640 -7.184 -12.076 1.00 85.69 78 HIS A C 1
ATOM 609 O O . HIS A 1 78 ? 8.062 -8.216 -11.550 1.00 85.69 78 HIS A O 1
ATOM 615 N N . GLY A 1 79 ? 7.444 -6.064 -11.390 1.00 86.38 79 GLY A N 1
ATOM 616 C CA . GLY A 1 79 ? 7.523 -5.993 -9.939 1.00 86.38 79 GLY A CA 1
ATOM 617 C C . GLY A 1 79 ? 6.204 -6.420 -9.298 1.00 86.38 79 GLY A C 1
ATOM 618 O O . GLY A 1 79 ? 5.152 -6.430 -9.936 1.00 86.38 79 GLY A O 1
ATOM 619 N N . THR A 1 80 ? 6.220 -6.769 -8.013 1.00 88.31 80 THR A N 1
ATOM 620 C CA . THR A 1 80 ? 4.990 -7.124 -7.290 1.00 88.31 80 THR A CA 1
ATOM 621 C C . THR A 1 80 ? 4.917 -6.422 -5.944 1.00 88.31 80 THR A C 1
ATOM 623 O O . THR A 1 80 ? 5.862 -6.452 -5.161 1.00 88.31 80 THR A O 1
ATOM 626 N N . ILE A 1 81 ? 3.764 -5.821 -5.662 1.00 86.81 81 ILE A N 1
ATOM 627 C CA . ILE A 1 81 ? 3.444 -5.137 -4.411 1.00 86.81 81 ILE A CA 1
ATOM 628 C C . ILE A 1 81 ? 2.371 -5.933 -3.683 1.00 86.81 81 ILE A C 1
ATOM 630 O O . ILE A 1 81 ? 1.266 -6.122 -4.197 1.00 86.81 81 ILE A O 1
ATOM 634 N N . TYR A 1 82 ? 2.664 -6.342 -2.451 1.00 85.38 82 TYR A N 1
ATOM 635 C CA . TYR A 1 82 ? 1.707 -7.064 -1.619 1.00 85.38 82 TYR A CA 1
ATOM 636 C C . TYR A 1 82 ? 1.059 -6.138 -0.590 1.00 85.38 82 TYR A C 1
ATOM 638 O O . TYR A 1 82 ? 1.735 -5.454 0.180 1.00 85.38 82 TYR A O 1
ATOM 646 N N . ILE A 1 83 ? -0.272 -6.153 -0.557 1.00 86.00 83 ILE A N 1
ATOM 647 C CA . ILE A 1 83 ? -1.108 -5.404 0.381 1.00 86.00 83 ILE A CA 1
ATOM 648 C C . ILE A 1 83 ? -1.896 -6.401 1.226 1.00 86.00 83 ILE A C 1
ATOM 650 O O . ILE A 1 83 ? -2.850 -7.008 0.745 1.00 86.00 83 ILE A O 1
ATOM 654 N N . TYR A 1 84 ? -1.554 -6.531 2.504 1.00 83.06 84 TYR A N 1
ATOM 655 C CA . TYR A 1 84 ? -2.283 -7.368 3.456 1.00 83.06 84 TYR A CA 1
ATOM 656 C C . TYR A 1 84 ? -3.201 -6.506 4.313 1.00 83.06 84 TYR A C 1
ATOM 658 O O . TYR A 1 84 ? -2.751 -5.651 5.074 1.00 83.06 84 TYR A O 1
ATOM 666 N N . ILE A 1 85 ? -4.507 -6.729 4.223 1.00 80.25 85 ILE A N 1
ATOM 667 C CA . ILE A 1 85 ? -5.484 -6.010 5.039 1.00 80.25 85 ILE A CA 1
ATOM 668 C C . ILE A 1 85 ? -5.706 -6.785 6.335 1.00 80.25 85 ILE A C 1
ATOM 670 O O . ILE A 1 85 ? -6.062 -7.959 6.312 1.00 80.25 85 ILE A O 1
ATOM 674 N N . THR A 1 86 ? -5.541 -6.110 7.469 1.00 77.56 86 THR A N 1
ATOM 675 C CA . THR A 1 86 ? -5.788 -6.634 8.817 1.00 77.56 86 THR A CA 1
ATOM 676 C C . THR A 1 86 ? -6.782 -5.753 9.568 1.00 77.56 86 THR A C 1
ATOM 678 O O . THR A 1 86 ? -6.796 -4.526 9.433 1.00 77.56 86 THR A O 1
ATOM 681 N N . LYS A 1 87 ? -7.600 -6.380 10.416 1.00 68.19 87 LYS A N 1
ATOM 682 C CA . LYS A 1 87 ? -8.653 -5.738 11.213 1.00 68.19 87 LYS A CA 1
ATOM 683 C C . LYS A 1 87 ? -9.622 -4.918 10.350 1.00 68.19 87 LYS A C 1
ATOM 685 O O . LYS A 1 87 ? -9.943 -3.790 10.709 1.00 68.19 87 LYS A O 1
ATOM 690 N N . ASP A 1 88 ? -10.072 -5.471 9.223 1.00 67.81 88 ASP A N 1
ATOM 691 C CA . ASP A 1 88 ? -11.088 -4.831 8.379 1.00 67.81 88 ASP A CA 1
ATOM 692 C C . ASP A 1 88 ? -12.469 -4.903 9.050 1.00 67.81 88 ASP A C 1
ATOM 694 O O . ASP A 1 88 ? -13.057 -5.976 9.196 1.00 67.81 88 ASP A O 1
ATOM 698 N N . SER A 1 89 ? -12.996 -3.749 9.464 1.00 64.62 89 SER A N 1
ATOM 699 C CA . SER A 1 89 ? -14.345 -3.647 10.041 1.00 64.62 89 SER A CA 1
ATOM 700 C C . SER A 1 89 ? -15.483 -3.839 9.023 1.00 64.62 89 SER A C 1
ATOM 702 O O . SER A 1 89 ? -16.647 -3.808 9.425 1.00 64.62 89 SER A O 1
ATOM 704 N N . LYS A 1 90 ? -15.177 -4.019 7.726 1.00 66.81 90 LYS A N 1
ATOM 705 C CA . LYS A 1 90 ? -16.093 -4.272 6.591 1.00 66.81 90 LYS A CA 1
ATOM 706 C C . LYS A 1 90 ? -17.211 -3.242 6.373 1.00 66.81 90 LYS A C 1
ATOM 708 O O . LYS A 1 90 ? -18.021 -3.406 5.467 1.00 66.81 90 LYS A O 1
ATOM 713 N N . ARG A 1 91 ? -17.273 -2.173 7.175 1.00 60.34 91 ARG A N 1
ATOM 714 C CA . ARG A 1 91 ? -18.305 -1.123 7.079 1.00 60.34 91 ARG A CA 1
ATOM 715 C C . ARG A 1 91 ? -18.174 -0.259 5.827 1.00 60.34 91 ARG A C 1
ATOM 717 O O . ARG A 1 91 ? -19.161 0.319 5.396 1.00 60.34 91 ARG A O 1
ATOM 724 N N . GLU A 1 92 ? -16.970 -0.154 5.277 1.00 62.81 92 GLU A N 1
ATOM 725 C CA . GLU A 1 92 ? -16.685 0.561 4.036 1.00 62.81 92 GLU A CA 1
ATOM 726 C C . GLU A 1 92 ? -15.515 -0.159 3.355 1.00 62.81 92 GLU A C 1
ATOM 728 O O . GLU A 1 92 ? -14.456 -0.291 3.978 1.00 62.81 92 GLU A O 1
ATOM 733 N N . PRO A 1 93 ? -15.690 -0.695 2.136 1.00 72.69 93 PRO A N 1
ATOM 734 C CA . PRO A 1 93 ? -14.635 -1.452 1.487 1.00 72.69 93 PRO A CA 1
ATOM 735 C C . PRO A 1 93 ? -13.473 -0.523 1.137 1.00 72.69 93 PRO A C 1
ATOM 737 O O . PRO A 1 93 ? -13.647 0.487 0.457 1.00 72.69 93 PRO A O 1
ATOM 740 N N . LEU A 1 94 ? -12.267 -0.893 1.572 1.00 82.00 94 LEU A N 1
ATOM 741 C CA . LEU A 1 94 ? -11.048 -0.241 1.102 1.00 82.00 94 LEU A CA 1
ATOM 742 C C . LEU A 1 94 ? -10.941 -0.413 -0.418 1.00 82.00 94 LEU A C 1
ATOM 744 O O . LEU A 1 94 ? -11.112 -1.527 -0.925 1.00 82.00 94 LEU A O 1
ATOM 748 N N . ASN A 1 95 ? -10.666 0.677 -1.129 1.00 84.88 95 ASN A N 1
ATOM 749 C CA . ASN A 1 95 ? -10.496 0.687 -2.579 1.00 84.88 95 ASN A CA 1
ATOM 750 C C . ASN A 1 95 ? -9.026 0.972 -2.923 1.00 84.88 95 ASN A C 1
ATOM 752 O O . ASN A 1 95 ? -8.471 1.970 -2.461 1.00 84.88 95 ASN A O 1
ATOM 756 N N . PHE A 1 96 ? -8.430 0.103 -3.742 1.00 87.94 96 PHE A N 1
ATOM 757 C CA . PHE A 1 96 ? -7.044 0.201 -4.209 1.00 87.94 96 PHE A CA 1
ATOM 758 C C . PHE A 1 96 ? -6.935 0.358 -5.729 1.00 87.94 96 PHE A C 1
ATOM 760 O O . PHE A 1 96 ? -5.829 0.389 -6.249 1.00 87.94 96 PHE A O 1
ATOM 767 N N . ASP A 1 97 ? -8.048 0.414 -6.459 1.00 91.44 97 ASP A N 1
ATOM 768 C CA . ASP A 1 97 ? -8.073 0.296 -7.920 1.00 91.44 97 ASP A CA 1
ATOM 769 C C . ASP A 1 97 ? -7.275 1.414 -8.597 1.00 91.44 97 ASP A C 1
ATOM 771 O O . ASP A 1 97 ? -6.550 1.166 -9.558 1.00 91.44 97 ASP A O 1
ATOM 775 N N . ALA A 1 98 ? -7.330 2.630 -8.044 1.00 92.94 98 ALA A N 1
ATOM 776 C CA . ALA A 1 98 ? -6.535 3.749 -8.536 1.00 92.94 98 ALA A CA 1
ATOM 777 C C . ALA A 1 98 ? -5.028 3.529 -8.318 1.00 92.94 98 ALA A C 1
ATOM 779 O O . ALA A 1 98 ? -4.246 3.805 -9.225 1.00 92.94 98 ALA A O 1
ATOM 780 N N . PHE A 1 99 ? -4.618 2.987 -7.166 1.00 93.25 99 PHE A N 1
ATOM 781 C CA . PHE A 1 99 ? -3.221 2.619 -6.922 1.00 93.25 99 PHE A CA 1
ATOM 782 C C . PHE A 1 99 ? -2.770 1.460 -7.823 1.00 93.25 99 PHE A C 1
ATOM 784 O O . PHE A 1 99 ? -1.687 1.526 -8.395 1.00 93.25 99 PHE A O 1
ATOM 791 N N . LYS A 1 100 ? -3.613 0.438 -8.033 1.00 93.88 100 LYS A N 1
ATOM 792 C CA . LYS A 1 100 ? -3.322 -0.664 -8.969 1.00 93.88 100 LYS A CA 1
ATOM 793 C C . LYS A 1 100 ? -3.060 -0.141 -10.380 1.00 93.88 100 LYS A C 1
ATOM 795 O O . LYS A 1 100 ? -2.058 -0.487 -10.991 1.00 93.88 100 LYS A O 1
ATOM 800 N N . ALA A 1 101 ? -3.946 0.724 -10.876 1.00 94.69 101 ALA A N 1
ATOM 801 C CA . ALA A 1 101 ? -3.803 1.335 -12.193 1.00 94.69 101 ALA A CA 1
ATOM 802 C C . ALA A 1 101 ? -2.587 2.270 -12.280 1.00 94.69 101 ALA A C 1
ATOM 804 O O . ALA A 1 101 ? -2.031 2.447 -13.361 1.00 94.69 101 ALA A O 1
ATOM 805 N N . TYR A 1 102 ? -2.182 2.885 -11.166 1.00 94.19 102 TYR A N 1
ATOM 806 C CA . TYR A 1 102 ? -0.983 3.713 -11.099 1.00 94.19 102 TYR A CA 1
ATOM 807 C C . TYR A 1 102 ? 0.293 2.868 -11.180 1.00 94.19 102 TYR A C 1
ATOM 809 O O . TYR A 1 102 ? 1.097 3.091 -12.080 1.00 94.19 102 TYR A O 1
ATOM 817 N N . ALA A 1 103 ? 0.438 1.865 -10.312 1.00 92.12 103 ALA A N 1
ATOM 818 C CA . ALA A 1 103 ? 1.587 0.960 -10.270 1.00 92.12 103 ALA A CA 1
ATOM 819 C C . ALA A 1 103 ? 1.777 0.178 -11.584 1.00 92.12 103 ALA A C 1
ATOM 821 O O . ALA A 1 103 ? 2.904 0.009 -12.045 1.00 92.12 103 ALA A O 1
ATOM 822 N N . ALA A 1 104 ? 0.682 -0.197 -12.255 1.00 93.25 104 ALA A N 1
ATOM 823 C CA . ALA A 1 104 ? 0.736 -0.871 -13.551 1.00 93.25 104 ALA A CA 1
ATOM 824 C C . ALA A 1 104 ? 1.448 -0.044 -14.641 1.00 93.25 104 ALA A C 1
ATOM 826 O O . ALA A 1 104 ? 2.056 -0.618 -15.537 1.00 93.25 104 ALA A O 1
ATOM 827 N N . LYS A 1 105 ? 1.446 1.298 -14.555 1.00 94.06 105 LYS A N 1
ATOM 828 C CA . LYS A 1 105 ? 2.198 2.166 -15.489 1.00 94.06 105 LYS A CA 1
ATOM 829 C C . LYS A 1 105 ? 3.715 2.008 -15.371 1.00 94.06 105 LYS A C 1
ATOM 831 O O . LYS A 1 105 ? 4.435 2.442 -16.261 1.00 94.06 105 LYS A O 1
ATOM 836 N N . PHE A 1 106 ? 4.174 1.424 -14.269 1.00 92.44 106 PHE A N 1
ATOM 837 C CA . PHE A 1 106 ? 5.574 1.154 -13.965 1.00 92.44 106 PHE A CA 1
ATOM 838 C C . PHE A 1 106 ? 5.878 -0.351 -13.999 1.00 92.44 106 PHE A C 1
ATOM 840 O O . PHE A 1 106 ? 6.903 -0.767 -13.470 1.00 92.44 106 PHE A O 1
ATOM 847 N N . ASN A 1 107 ? 4.990 -1.166 -14.585 1.00 92.06 107 ASN A N 1
ATOM 848 C CA . ASN A 1 107 ? 5.102 -2.627 -14.644 1.00 92.06 107 ASN A CA 1
ATOM 849 C C . ASN A 1 107 ? 5.124 -3.294 -13.256 1.00 92.06 107 ASN A C 1
ATOM 851 O O . ASN A 1 107 ? 5.825 -4.278 -13.034 1.00 92.06 107 ASN A O 1
ATOM 855 N N . TYR A 1 108 ? 4.355 -2.748 -12.307 1.00 91.50 108 TYR A N 1
ATOM 856 C CA . TYR A 1 108 ? 4.141 -3.353 -10.994 1.00 91.50 108 TYR A CA 1
ATOM 857 C C . TYR A 1 108 ? 2.725 -3.908 -10.848 1.00 91.50 108 TYR A C 1
ATOM 859 O O . TYR A 1 108 ? 1.735 -3.184 -10.985 1.00 91.50 108 TYR A O 1
ATOM 867 N N . ASP A 1 109 ? 2.642 -5.176 -10.456 1.00 90.06 109 ASP A N 1
ATOM 868 C CA . ASP A 1 109 ? 1.398 -5.851 -10.112 1.00 90.06 109 ASP A CA 1
ATOM 869 C C . ASP A 1 109 ? 1.081 -5.688 -8.623 1.00 90.06 109 ASP A C 1
ATOM 871 O O . ASP A 1 109 ? 1.907 -5.944 -7.748 1.00 90.06 109 ASP A O 1
ATOM 875 N N . VAL A 1 110 ? -0.145 -5.275 -8.304 1.00 89.44 110 VAL A N 1
ATOM 876 C CA . VAL A 1 110 ? -0.576 -5.039 -6.918 1.00 89.44 110 VAL A CA 1
ATOM 877 C C . VAL A 1 110 ? -1.536 -6.138 -6.466 1.00 89.44 110 VAL A C 1
ATOM 879 O O . VAL A 1 110 ? -2.710 -6.180 -6.860 1.00 89.44 110 VAL A O 1
ATOM 882 N N . ILE A 1 111 ? -1.058 -6.993 -5.565 1.00 87.75 111 ILE A N 1
ATOM 883 C CA . ILE A 1 111 ? -1.800 -8.121 -5.001 1.00 87.75 111 ILE A CA 1
ATOM 884 C C . ILE A 1 111 ? -2.370 -7.719 -3.640 1.00 87.75 111 ILE A C 1
ATOM 886 O O . ILE A 1 111 ? -1.641 -7.433 -2.693 1.00 87.75 111 ILE A O 1
ATOM 890 N N . VAL A 1 112 ? -3.701 -7.710 -3.528 1.00 85.75 112 VAL A N 1
ATOM 891 C CA . VAL A 1 112 ? -4.407 -7.324 -2.297 1.00 85.75 112 VAL A CA 1
ATOM 892 C C . VAL A 1 112 ? -4.990 -8.555 -1.618 1.00 85.75 112 VAL A C 1
ATOM 894 O O . VAL A 1 112 ? -5.970 -9.126 -2.095 1.00 85.75 112 VAL A O 1
ATOM 897 N N . ASN A 1 113 ? -4.440 -8.918 -0.464 1.00 80.19 113 ASN A N 1
ATOM 898 C CA . ASN A 1 113 ? -4.960 -9.977 0.382 1.00 80.19 113 ASN A CA 1
ATOM 899 C C . ASN A 1 113 ? -5.905 -9.410 1.459 1.00 80.19 113 ASN A C 1
ATOM 901 O O . ASN A 1 113 ? -5.500 -8.646 2.337 1.00 80.19 113 ASN A O 1
ATOM 905 N N . ARG A 1 114 ? -7.185 -9.804 1.404 1.00 73.06 114 ARG A N 1
ATOM 906 C CA . ARG A 1 114 ? -8.240 -9.365 2.338 1.00 73.06 114 ARG A CA 1
ATOM 907 C C . ARG A 1 114 ? -8.551 -10.368 3.454 1.00 73.06 114 ARG A C 1
ATOM 909 O O . ARG A 1 114 ? -9.517 -10.177 4.189 1.00 73.06 114 ARG A O 1
ATOM 916 N N . ASN A 1 115 ? -7.767 -11.432 3.600 1.00 67.81 115 ASN A N 1
ATOM 917 C CA . ASN A 1 115 ? -8.046 -12.531 4.530 1.00 67.81 115 ASN A CA 1
ATOM 918 C C . ASN A 1 115 ? -7.673 -12.236 6.000 1.00 67.81 115 ASN A C 1
ATOM 920 O O . ASN A 1 115 ? -7.468 -13.156 6.787 1.00 67.81 115 ASN A O 1
ATOM 924 N N . ASN A 1 116 ? -7.578 -10.961 6.390 1.00 60.78 116 ASN A N 1
ATOM 925 C CA . ASN A 1 116 ? -7.159 -10.540 7.727 1.00 60.78 116 ASN A CA 1
ATOM 926 C C . ASN A 1 116 ? -5.720 -10.954 8.102 1.00 60.78 116 ASN A C 1
ATOM 928 O O . ASN A 1 116 ? -5.395 -11.001 9.288 1.00 60.78 116 ASN A O 1
ATOM 932 N N . ASN A 1 117 ? -4.874 -11.237 7.104 1.00 56.28 117 ASN A N 1
ATOM 933 C CA . ASN A 1 117 ? -3.549 -11.842 7.258 1.00 56.28 117 ASN A CA 1
ATOM 934 C C . ASN A 1 117 ? -3.578 -13.209 7.968 1.00 56.28 117 ASN A C 1
ATOM 936 O O . ASN A 1 117 ? -2.628 -13.581 8.655 1.00 56.28 117 ASN A O 1
ATOM 940 N N . ILE A 1 118 ? -4.678 -13.954 7.827 1.00 51.44 118 ILE A N 1
ATOM 941 C CA . ILE A 1 118 ? -4.704 -15.370 8.184 1.00 51.44 118 ILE A CA 1
ATOM 942 C C . ILE A 1 118 ? -3.968 -16.090 7.057 1.00 51.44 118 ILE A C 1
ATOM 944 O O . ILE A 1 118 ? -4.451 -16.138 5.928 1.00 51.44 118 ILE A O 1
ATOM 948 N N . LEU A 1 119 ? -2.770 -16.601 7.327 1.00 45.09 119 LEU A N 1
ATOM 949 C CA . LEU A 1 119 ? -2.128 -17.544 6.419 1.00 45.09 119 LEU A CA 1
ATOM 950 C C . LEU A 1 119 ? -3.030 -18.781 6.366 1.00 45.09 119 LEU A C 1
ATOM 952 O O . LEU A 1 119 ? -3.179 -19.471 7.374 1.00 45.09 119 LEU A O 1
ATOM 956 N N . ASN A 1 120 ? -3.661 -19.035 5.219 1.00 36.97 120 ASN A N 1
ATOM 957 C CA . ASN A 1 120 ? -4.154 -20.376 4.943 1.00 36.97 120 ASN A CA 1
ATOM 958 C C . ASN A 1 120 ? -2.892 -21.221 4.764 1.00 36.97 120 ASN A C 1
ATOM 960 O O . ASN A 1 120 ? -2.235 -21.136 3.730 1.00 36.97 120 ASN A O 1
ATOM 964 N N . ALA A 1 121 ? -2.484 -21.905 5.829 1.00 32.12 121 ALA A N 1
ATOM 965 C CA . ALA A 1 121 ? -1.555 -23.009 5.707 1.00 32.12 121 ALA A CA 1
ATOM 966 C C . ALA A 1 121 ? -2.338 -24.141 5.033 1.00 32.12 121 ALA A C 1
ATOM 968 O O . ALA A 1 121 ? -3.261 -24.679 5.649 1.00 32.12 121 ALA A O 1
ATOM 969 N N . ASP A 1 122 ? -2.031 -24.399 3.763 1.00 34.69 122 ASP A N 1
ATOM 970 C CA . ASP A 1 122 ? -2.291 -25.706 3.152 1.00 34.69 122 ASP A CA 1
ATOM 971 C C . ASP A 1 122 ? -1.348 -26.751 3.770 1.00 34.69 122 ASP A C 1
ATOM 973 O O . ASP A 1 122 ? -0.163 -26.408 4.018 1.00 34.69 122 ASP A O 1
#

Foldseek 3Di:
DDDPPPDFQKWKFKDQLFTKIFGDDPQFTADIAHPVRHCPPVPVLPVRHGDGNLVSLLVVVVVCVVVVSDPQADPVGAAEMEIEMANNPVPDDHDNVSNQVSSVVRRYHYHYHDPNPPPPDD

Secondary structure (DSSP, 8-state):
--------SEEEEEEESEEEEEEEETTEEEEEE-TTS--TT-GGGGGGTTSBHHHHHHHHHHHHHHTTSS---BTTB-EEEEEEEES---SS----HHHHHHHHTTTEEEEEE-STT-----